Protein AF-A0A226DYY5-F1 (afdb_monomer)

Radius of gyration: 19.02 Å; Cα contacts (8 Å, |Δi|>4): 367; chains: 1; bounding box: 56×31×70 Å

InterPro domains:
  IPR035992 Ricin B-like lectins [SSF50370] (20-157)

Sequence (157 aa):
MLRNLVLVCVLVGVVVAKNHIQDQTIYKILNKSDNGALTITSDNSGTDDMKVRVQSWSDAAGQKWKSKQPLLAKSFEFKPTSNDQIRLDADSLSNVYARMVSGQDTKSWYVKDMGEGVFQIKNYVSGTCIASQGLTKPVKLMSCDNSPPQQWTFTPL

Nearest PDB structures (foldseek):
  3q7w-assembly1_A  TM=8.990E-01  e=6.725E-06  unclassified
  4qks-assembly1_A  TM=8.953E-01  e=8.776E-06  synthetic construct
  4d8h-assembly1_A  TM=8.972E-01  e=1.344E-05  synthetic construct
  5bp5-assembly1_C  TM=7.786E-01  e=3.026E-06  Clostridium botulinum
  4gp0-assembly2_B  TM=8.378E-01  e=2.986E-05  Homo sapiens

Structure (mmCIF, N/CA/C/O backbone):
data_AF-A0A226DYY5-F1
#
_entry.id   AF-A0A226DYY5-F1
#
loop_
_atom_site.group_PDB
_atom_site.id
_atom_site.type_symbol
_atom_site.label_atom_id
_atom_site.label_alt_id
_atom_site.label_comp_id
_atom_site.label_asym_id
_atom_site.label_entity_id
_atom_site.label_seq_id
_atom_site.pdbx_PDB_ins_code
_atom_site.Cartn_x
_atom_site.Cartn_y
_atom_site.Cartn_z
_atom_site.occupancy
_atom_site.B_iso_or_equiv
_atom_site.auth_seq_id
_atom_site.auth_comp_id
_atom_site.auth_asym_id
_atom_site.auth_atom_id
_atom_site.pdbx_PDB_model_num
ATOM 1 N N . MET A 1 1 ? -35.884 1.311 57.109 1.00 39.91 1 MET A N 1
ATOM 2 C CA . MET A 1 1 ? -34.805 0.703 56.300 1.00 39.91 1 MET A CA 1
ATOM 3 C C . MET A 1 1 ? -35.218 0.763 54.834 1.00 39.91 1 MET A C 1
ATOM 5 O O . MET A 1 1 ? -36.045 -0.039 54.422 1.00 39.91 1 MET A O 1
ATOM 9 N N . LEU A 1 2 ? -34.738 1.755 54.076 1.00 33.84 2 LEU A N 1
ATOM 10 C CA . LEU A 1 2 ? -34.979 1.845 52.631 1.00 33.84 2 LEU A CA 1
ATOM 11 C C . LEU A 1 2 ? -34.003 0.911 51.901 1.00 33.84 2 LEU A C 1
ATOM 13 O O . LEU A 1 2 ? -32.795 1.003 52.106 1.00 33.84 2 LEU A O 1
ATOM 17 N N . ARG A 1 3 ? -34.525 0.011 51.062 1.00 38.62 3 ARG A N 1
ATOM 18 C CA . ARG A 1 3 ? -33.724 -0.799 50.135 1.00 38.62 3 ARG A CA 1
ATOM 19 C C . ARG A 1 3 ? -33.502 0.002 48.851 1.00 38.62 3 ARG A C 1
ATOM 21 O O . ARG A 1 3 ? -34.456 0.276 48.131 1.00 38.62 3 ARG A O 1
ATOM 28 N N . ASN A 1 4 ? -32.248 0.354 48.581 1.00 33.81 4 ASN A N 1
ATOM 29 C CA . ASN A 1 4 ? -31.814 0.906 47.301 1.00 33.81 4 ASN A CA 1
ATOM 30 C C . ASN A 1 4 ? -31.910 -0.177 46.219 1.00 33.81 4 ASN A C 1
ATOM 32 O O . ASN A 1 4 ? -31.203 -1.182 46.280 1.00 33.81 4 ASN A O 1
ATOM 36 N N . LEU A 1 5 ? -32.781 0.038 45.235 1.00 36.03 5 LEU A N 1
ATOM 37 C CA . LEU A 1 5 ? -32.835 -0.736 44.001 1.00 36.03 5 LEU A CA 1
ATOM 38 C C . LEU A 1 5 ? -31.897 -0.052 42.996 1.00 36.03 5 LEU A C 1
ATOM 40 O O . LEU A 1 5 ? -32.208 1.020 42.481 1.00 36.03 5 LEU A O 1
ATOM 44 N N . VAL A 1 6 ? -30.718 -0.627 42.761 1.00 40.75 6 VAL A N 1
ATOM 45 C CA . VAL A 1 6 ? -29.806 -0.146 41.715 1.00 40.75 6 VAL A CA 1
ATOM 46 C C . VAL A 1 6 ? -30.320 -0.663 40.374 1.00 40.75 6 VAL A C 1
ATOM 48 O O . VAL A 1 6 ? -30.250 -1.855 40.085 1.00 40.75 6 VAL A O 1
ATOM 51 N N . LEU A 1 7 ? -30.865 0.247 39.570 1.00 34.12 7 LEU A N 1
ATOM 52 C CA . LEU A 1 7 ? -31.267 -0.002 38.191 1.00 34.12 7 LEU A CA 1
ATOM 53 C C . LEU A 1 7 ? -30.001 -0.038 37.318 1.00 34.12 7 LEU A C 1
ATOM 55 O O . LEU A 1 7 ? -29.459 1.003 36.952 1.00 34.12 7 LEU A O 1
ATOM 59 N N . VAL A 1 8 ? -29.493 -1.234 37.015 1.00 40.31 8 VAL A N 1
ATOM 60 C CA . VAL A 1 8 ? -28.388 -1.402 36.060 1.00 40.31 8 VAL A CA 1
ATOM 61 C C . VAL A 1 8 ? -28.966 -1.319 34.650 1.00 40.31 8 VAL A C 1
ATOM 63 O O . VAL A 1 8 ? -29.551 -2.269 34.137 1.00 40.31 8 VAL A O 1
ATOM 66 N N . CYS A 1 9 ? -28.825 -0.150 34.034 1.00 35.66 9 CYS A N 1
ATOM 67 C CA . CYS A 1 9 ? -29.187 0.078 32.644 1.00 35.66 9 CYS A CA 1
ATOM 68 C C . CYS A 1 9 ? -28.056 -0.462 31.753 1.00 35.66 9 CYS A C 1
ATOM 70 O O . CYS A 1 9 ? -27.036 0.201 31.563 1.00 35.66 9 CYS A O 1
ATOM 72 N N . VAL A 1 10 ? -28.193 -1.689 31.242 1.00 41.41 10 VAL A N 1
ATOM 73 C CA . VAL A 1 10 ? -27.272 -2.230 30.230 1.00 41.41 10 VAL A CA 1
ATOM 74 C C . VAL A 1 10 ? -27.692 -1.672 28.873 1.00 41.41 10 VAL A C 1
ATOM 76 O O . VAL A 1 10 ? -28.565 -2.211 28.198 1.00 41.41 10 VAL A O 1
ATOM 79 N N . LEU A 1 11 ? -27.080 -0.557 28.478 1.00 39.50 11 LEU A N 1
ATOM 80 C CA . LEU A 1 11 ? -27.143 -0.055 27.109 1.00 39.50 11 LEU A CA 1
ATOM 81 C C . LEU A 1 11 ? -26.352 -1.009 26.207 1.00 39.50 11 LEU A C 1
ATOM 83 O O . LEU A 1 11 ? -25.139 -0.878 26.054 1.00 39.50 11 LEU A O 1
ATOM 87 N N . VAL A 1 12 ? -27.042 -1.970 25.591 1.00 42.81 12 VAL A N 1
ATOM 88 C CA . VAL A 1 12 ? -26.516 -2.697 24.429 1.00 42.81 12 VAL A CA 1
ATOM 89 C C . VAL A 1 12 ? -26.595 -1.748 23.236 1.00 42.81 12 VAL A C 1
ATOM 91 O O . VAL A 1 12 ? -27.522 -1.782 22.430 1.00 42.81 12 VAL A O 1
ATOM 94 N N . GLY A 1 13 ? -25.633 -0.833 23.159 1.00 37.94 13 GLY A N 1
ATOM 95 C CA . GLY A 1 13 ? -25.378 -0.087 21.940 1.00 37.94 13 GLY A CA 1
ATOM 96 C C . GLY A 1 13 ? -24.798 -1.052 20.917 1.00 37.94 13 GLY A C 1
ATOM 97 O O . GLY A 1 13 ? -23.613 -1.369 20.975 1.00 37.94 13 GLY A O 1
ATOM 98 N N . VAL A 1 14 ? -25.621 -1.523 19.980 1.00 39.19 14 VAL A N 1
ATOM 99 C CA . VAL A 1 14 ? -25.118 -2.076 18.721 1.00 39.19 14 VAL A CA 1
ATOM 100 C C . VAL A 1 14 ? -24.448 -0.914 17.998 1.00 39.19 14 VAL A C 1
ATOM 102 O O . VAL A 1 14 ? -25.081 -0.145 17.277 1.00 39.19 14 VAL A O 1
ATOM 105 N N . VAL A 1 15 ? -23.154 -0.735 18.253 1.00 41.09 15 VAL A N 1
ATOM 106 C CA . VAL A 1 15 ? -22.314 0.107 17.417 1.00 41.09 15 VAL A CA 1
ATOM 107 C C . VAL A 1 15 ? -22.255 -0.617 16.083 1.00 41.09 15 VAL A C 1
ATOM 109 O O . VAL A 1 15 ? -21.567 -1.625 15.943 1.00 41.09 15 VAL A O 1
ATOM 112 N N . VAL A 1 16 ? -23.014 -0.128 15.105 1.00 42.50 16 VAL A N 1
ATOM 113 C CA . VAL A 1 16 ? -22.735 -0.423 13.702 1.00 42.50 16 VAL A CA 1
ATOM 114 C C . VAL A 1 16 ? -21.335 0.126 13.475 1.00 42.50 16 VAL A C 1
ATOM 116 O O . VAL A 1 16 ? -21.152 1.337 13.343 1.00 42.50 16 VAL A O 1
ATOM 119 N N . ALA A 1 17 ? -20.330 -0.743 13.569 1.00 41.59 17 ALA A N 1
ATOM 120 C CA . ALA A 1 17 ? -18.957 -0.375 13.307 1.00 41.59 17 ALA A CA 1
ATOM 121 C C . ALA A 1 17 ? -18.923 0.111 11.860 1.00 41.59 17 ALA A C 1
ATOM 123 O O . ALA A 1 17 ? -18.979 -0.682 10.923 1.00 41.59 17 ALA A O 1
ATOM 124 N N . LYS A 1 18 ? -18.889 1.434 11.669 1.00 49.66 18 LYS A N 1
ATOM 125 C CA . LYS A 1 18 ? -18.423 2.000 10.409 1.00 49.66 18 LYS A CA 1
ATOM 126 C C . LYS A 1 18 ? -17.104 1.300 10.111 1.00 49.66 18 LYS A C 1
ATOM 128 O O . LYS A 1 18 ? -16.268 1.209 11.012 1.00 49.66 18 LYS A O 1
ATOM 133 N N . ASN A 1 19 ? -16.965 0.783 8.892 1.00 56.12 19 ASN A N 1
ATOM 134 C CA . ASN A 1 19 ? -15.761 0.135 8.383 1.00 56.12 19 ASN A CA 1
ATOM 135 C C . ASN A 1 19 ? -14.610 1.152 8.394 1.00 56.12 19 ASN A C 1
ATOM 137 O O . ASN A 1 19 ? -14.249 1.727 7.378 1.00 56.12 19 ASN A O 1
ATOM 141 N N . HIS A 1 20 ? -14.075 1.447 9.569 1.00 78.06 20 HIS A N 1
ATOM 142 C CA . HIS A 1 20 ? -12.934 2.313 9.759 1.00 78.06 20 HIS A CA 1
ATOM 143 C C . HIS A 1 20 ? -11.708 1.429 9.918 1.00 78.06 20 HIS A C 1
ATOM 145 O O . HIS A 1 20 ? -11.741 0.411 10.613 1.00 78.06 20 HIS A O 1
ATOM 151 N N . ILE A 1 21 ? -10.616 1.833 9.275 1.00 89.12 21 ILE A N 1
ATOM 152 C CA . ILE A 1 21 ? -9.313 1.242 9.552 1.00 89.12 21 ILE A CA 1
ATOM 153 C C . ILE A 1 21 ? -8.974 1.516 11.015 1.00 89.12 21 ILE A C 1
ATOM 155 O O . ILE A 1 21 ? -9.038 2.653 11.479 1.00 89.12 21 ILE A O 1
ATOM 159 N N . GLN A 1 22 ? -8.636 0.452 11.728 1.00 91.44 22 GLN A N 1
ATOM 160 C CA . GLN A 1 22 ? -8.254 0.463 13.129 1.00 91.44 22 GLN A CA 1
ATOM 161 C C . GLN A 1 22 ? -6.740 0.629 13.231 1.00 91.44 22 GLN A C 1
ATOM 163 O O . GLN A 1 22 ? -5.999 0.145 12.374 1.00 91.44 22 GLN A O 1
ATOM 168 N N . ASP A 1 23 ? -6.267 1.307 14.274 1.00 92.31 23 ASP A N 1
ATOM 169 C CA . ASP A 1 23 ? -4.837 1.383 14.569 1.00 92.31 23 ASP A CA 1
ATOM 170 C C . ASP A 1 23 ? -4.283 -0.002 14.958 1.00 92.31 23 ASP A C 1
ATOM 172 O O . ASP A 1 23 ? -4.999 -0.861 15.472 1.00 92.31 23 ASP A O 1
ATOM 176 N N . GLN A 1 24 ? -2.999 -0.227 14.684 1.00 93.75 24 GLN A N 1
ATOM 177 C CA . GLN A 1 24 ? -2.254 -1.455 14.985 1.00 93.75 24 GLN A CA 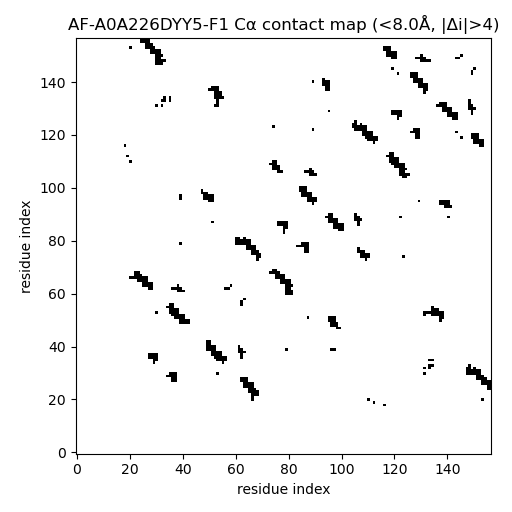1
ATOM 178 C C . GLN A 1 24 ? -2.807 -2.760 14.387 1.00 93.75 24 GLN A C 1
ATOM 180 O O . GLN A 1 24 ? -2.323 -3.834 14.750 1.00 93.75 24 GLN A O 1
ATOM 185 N N . THR A 1 25 ? -3.746 -2.697 13.445 1.00 96.12 25 THR A N 1
ATOM 186 C CA . THR A 1 25 ? -4.383 -3.878 12.845 1.00 96.12 25 THR A CA 1
ATOM 187 C C . THR A 1 25 ? -3.655 -4.307 11.574 1.00 96.12 25 THR A C 1
ATOM 189 O O . THR A 1 25 ? -3.162 -3.472 10.815 1.00 96.12 25 THR A O 1
ATOM 192 N N . ILE A 1 26 ? -3.551 -5.618 11.349 1.00 98.00 26 ILE A N 1
ATOM 193 C CA . ILE A 1 26 ? -2.947 -6.187 10.141 1.00 98.00 26 ILE A CA 1
ATOM 194 C C . ILE A 1 26 ? -4.046 -6.406 9.105 1.00 98.00 26 ILE A C 1
ATOM 196 O O . ILE A 1 26 ? -5.082 -6.993 9.400 1.00 98.00 26 ILE A O 1
ATOM 200 N N . TYR A 1 27 ? -3.800 -5.943 7.884 1.00 98.50 27 TYR A N 1
ATOM 201 C CA . TYR A 1 27 ? -4.740 -6.033 6.778 1.00 98.50 27 TYR A CA 1
ATOM 202 C C . TYR A 1 27 ? -4.148 -6.766 5.583 1.00 98.50 27 TYR A C 1
ATOM 204 O O . TYR A 1 27 ? -2.979 -6.588 5.226 1.00 98.50 27 TYR A O 1
ATOM 212 N N . LYS A 1 28 ? -5.019 -7.497 4.893 1.00 97.94 28 LYS A N 1
ATOM 213 C CA . LYS A 1 28 ? -4.920 -7.737 3.456 1.00 97.94 28 LYS A CA 1
ATOM 214 C C . LYS A 1 28 ? -5.589 -6.567 2.733 1.00 97.94 28 LYS A C 1
ATOM 216 O O . LYS A 1 28 ? -6.755 -6.272 2.997 1.00 97.94 28 LYS A O 1
ATOM 221 N N . ILE A 1 29 ? -4.859 -5.925 1.822 1.00 98.56 29 ILE A N 1
ATOM 222 C CA . ILE A 1 29 ? -5.335 -4.765 1.056 1.00 98.56 29 ILE A CA 1
ATOM 223 C C . ILE A 1 29 ? -5.479 -5.176 -0.408 1.00 98.56 29 ILE A C 1
ATOM 225 O O . ILE A 1 29 ? -4.462 -5.415 -1.060 1.00 98.56 29 ILE A O 1
ATOM 229 N N . LEU A 1 30 ? -6.709 -5.285 -0.919 1.00 98.62 30 LEU A N 1
ATOM 230 C CA . LEU A 1 30 ? -6.976 -5.748 -2.289 1.00 98.62 30 LEU A CA 1
ATOM 231 C C . LEU A 1 30 ? -7.505 -4.624 -3.167 1.00 98.62 30 LEU A C 1
ATOM 233 O O . LEU A 1 30 ? -8.336 -3.832 -2.732 1.00 98.62 30 LEU A O 1
ATOM 237 N N . ASN A 1 31 ? -7.055 -4.569 -4.414 1.00 98.69 31 ASN A N 1
ATOM 238 C CA . ASN A 1 31 ? -7.601 -3.649 -5.395 1.00 98.69 31 ASN A CA 1
ATOM 239 C C . ASN A 1 31 ? -8.939 -4.157 -5.938 1.00 98.69 31 ASN A C 1
ATOM 241 O O . ASN A 1 31 ? -9.096 -5.344 -6.217 1.00 98.69 31 ASN A O 1
ATOM 245 N N . LYS A 1 32 ? -9.898 -3.259 -6.159 1.00 97.75 32 LYS A N 1
ATOM 246 C CA . LYS A 1 32 ? -11.221 -3.626 -6.674 1.00 97.75 32 LYS A CA 1
ATOM 247 C C . LYS A 1 32 ? -11.214 -4.008 -8.155 1.00 97.75 32 LYS A C 1
ATOM 249 O O . LYS A 1 32 ? -12.050 -4.804 -8.565 1.00 97.75 32 LYS A O 1
ATOM 254 N N . SER A 1 33 ? -10.321 -3.435 -8.965 1.00 97.56 33 SER A N 1
ATOM 255 C CA . SER A 1 33 ? -10.323 -3.670 -10.416 1.00 97.56 33 SER A CA 1
ATOM 256 C C . SER A 1 33 ? -9.785 -5.041 -10.823 1.00 97.56 33 SER A C 1
ATOM 258 O O . SER A 1 33 ? -10.252 -5.605 -11.808 1.00 97.56 33 SER A O 1
ATOM 260 N N . ASP A 1 34 ? -8.826 -5.580 -10.070 1.00 97.75 34 ASP A N 1
ATOM 261 C CA . ASP A 1 34 ? -8.097 -6.797 -10.441 1.00 97.75 34 ASP A CA 1
ATOM 262 C C . ASP A 1 34 ? -7.994 -7.838 -9.312 1.00 97.75 34 ASP A C 1
ATOM 264 O O . ASP A 1 34 ? -7.409 -8.905 -9.505 1.00 97.75 34 ASP A O 1
ATOM 268 N N . ASN A 1 35 ? -8.579 -7.549 -8.143 1.00 98.06 35 ASN A N 1
ATOM 269 C CA . ASN A 1 35 ? -8.542 -8.378 -6.934 1.00 98.06 35 ASN A CA 1
ATOM 270 C C . ASN A 1 35 ? -7.121 -8.713 -6.437 1.00 98.06 35 ASN A C 1
ATOM 272 O O . ASN A 1 35 ? -6.923 -9.639 -5.645 1.00 98.06 35 ASN A O 1
ATOM 276 N N . GLY A 1 36 ? -6.111 -7.979 -6.900 1.00 98.38 36 GLY A N 1
ATOM 277 C CA . GLY A 1 36 ? -4.733 -8.178 -6.503 1.00 98.38 36 GLY A CA 1
ATOM 278 C C . GLY A 1 36 ? -4.396 -7.457 -5.201 1.00 98.38 36 GLY A C 1
ATOM 279 O O . GLY A 1 36 ? -4.899 -6.377 -4.896 1.00 98.38 36 GLY A O 1
ATOM 280 N N . ALA A 1 37 ? -3.514 -8.070 -4.422 1.00 98.62 37 ALA A N 1
ATOM 281 C CA . ALA A 1 37 ? -3.017 -7.569 -3.158 1.00 98.62 37 ALA A CA 1
ATOM 282 C C . ALA A 1 37 ? -1.903 -6.540 -3.347 1.00 98.62 37 ALA A C 1
ATOM 284 O O . ALA A 1 37 ? -0.968 -6.749 -4.131 1.00 98.62 37 ALA A O 1
ATOM 285 N N . LEU A 1 38 ? -1.958 -5.466 -2.559 1.00 98.50 38 LEU A N 1
ATOM 286 C CA . LEU A 1 38 ? -0.834 -4.553 -2.390 1.00 98.50 38 LEU A CA 1
ATOM 287 C C . LEU A 1 38 ? 0.341 -5.335 -1.795 1.00 98.50 38 LEU A C 1
ATOM 289 O O . LEU A 1 38 ? 0.239 -5.893 -0.705 1.00 98.50 38 LEU A O 1
ATOM 293 N N . THR A 1 39 ? 1.447 -5.408 -2.522 1.00 97.81 39 THR A N 1
ATOM 294 C CA . THR A 1 39 ? 2.542 -6.332 -2.226 1.00 97.81 39 THR A CA 1
ATOM 295 C C . THR A 1 39 ? 3.875 -5.617 -2.329 1.00 97.81 39 THR A C 1
ATOM 297 O O . THR A 1 39 ? 4.141 -4.968 -3.341 1.00 97.81 39 THR A O 1
ATOM 300 N N . ILE A 1 40 ? 4.740 -5.765 -1.327 1.00 94.56 40 ILE A N 1
ATOM 301 C CA . ILE A 1 40 ? 6.152 -5.425 -1.503 1.00 94.56 40 ILE A CA 1
ATOM 302 C C . ILE A 1 40 ? 6.868 -6.560 -2.231 1.00 94.56 40 ILE A C 1
ATOM 304 O O . ILE A 1 40 ? 6.682 -7.737 -1.927 1.00 94.56 40 ILE A O 1
ATOM 308 N N . THR A 1 41 ? 7.721 -6.199 -3.177 1.00 88.00 41 THR A N 1
ATOM 309 C CA . THR A 1 41 ? 8.612 -7.131 -3.868 1.00 88.00 41 THR A CA 1
ATOM 310 C C . THR A 1 41 ? 10.037 -6.623 -3.738 1.00 88.00 41 THR A C 1
ATOM 312 O O . THR A 1 41 ? 10.275 -5.439 -3.989 1.00 88.00 41 THR A O 1
ATOM 315 N N . SER A 1 42 ? 10.981 -7.498 -3.381 1.00 73.31 42 SER A N 1
ATOM 316 C CA . SER A 1 42 ? 12.394 -7.201 -3.606 1.00 73.31 42 SER A CA 1
ATOM 317 C C . SER A 1 42 ? 12.605 -7.037 -5.109 1.00 73.31 42 SER A C 1
ATOM 319 O O . SER A 1 42 ? 12.048 -7.791 -5.909 1.00 73.31 42 SER A O 1
ATOM 321 N N . ASP A 1 43 ? 13.363 -6.028 -5.519 1.00 60.16 43 ASP A N 1
ATOM 322 C CA . ASP A 1 43 ? 13.655 -5.815 -6.935 1.00 60.16 43 ASP A CA 1
ATOM 323 C C . ASP A 1 43 ? 15.115 -6.103 -7.297 1.00 60.16 43 ASP A C 1
ATOM 325 O O . ASP A 1 43 ? 15.538 -5.775 -8.402 1.00 60.16 43 ASP A O 1
ATOM 329 N N . ASN A 1 44 ? 15.857 -6.772 -6.398 1.00 53.09 44 ASN A N 1
ATOM 330 C CA . ASN A 1 44 ? 17.278 -7.126 -6.533 1.00 53.09 44 ASN A CA 1
ATOM 331 C C . ASN A 1 44 ? 18.163 -5.946 -6.989 1.00 53.09 44 ASN A C 1
ATOM 333 O O . ASN A 1 44 ? 19.262 -6.161 -7.492 1.00 53.09 44 ASN A O 1
ATOM 337 N N . SER A 1 45 ? 17.692 -4.703 -6.832 1.00 56.22 45 SER A N 1
ATOM 338 C CA . SER A 1 45 ? 18.322 -3.512 -7.410 1.00 56.22 45 SER A CA 1
ATOM 339 C C . SER A 1 45 ? 19.499 -2.985 -6.588 1.00 56.22 45 SER A C 1
ATOM 341 O O . SER A 1 45 ? 20.149 -2.030 -6.999 1.00 56.22 45 SER A O 1
ATOM 343 N N . GLY A 1 46 ? 19.770 -3.588 -5.424 1.00 53.84 46 GLY A N 1
ATOM 344 C CA . GLY A 1 46 ? 20.788 -3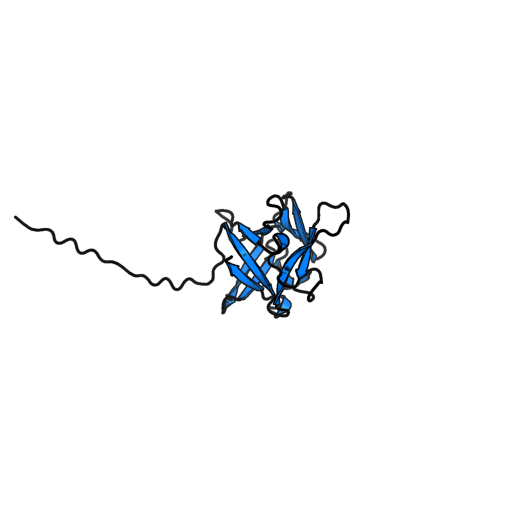.118 -4.484 1.00 53.84 46 GLY A CA 1
ATOM 345 C C . GLY A 1 46 ? 20.437 -1.786 -3.809 1.00 53.84 46 GLY A C 1
ATOM 346 O O . GLY A 1 46 ? 21.291 -1.217 -3.139 1.00 53.84 46 GLY A O 1
ATOM 347 N N . THR A 1 47 ? 19.209 -1.287 -3.986 1.00 60.59 47 THR A N 1
ATOM 348 C CA . THR A 1 47 ? 18.691 -0.105 -3.285 1.00 60.59 47 THR A CA 1
ATOM 349 C C . THR A 1 47 ? 17.828 -0.527 -2.095 1.00 60.59 47 THR A C 1
ATOM 351 O O . THR A 1 47 ? 17.229 -1.603 -2.111 1.00 60.59 47 THR A O 1
ATOM 354 N N . ASP A 1 48 ? 17.726 0.329 -1.074 1.00 67.12 48 ASP A N 1
ATOM 355 C CA . ASP A 1 48 ? 16.829 0.126 0.078 1.00 67.12 48 ASP A CA 1
ATOM 356 C C . ASP A 1 48 ? 15.333 0.309 -0.281 1.00 67.12 48 ASP A C 1
ATOM 358 O O . ASP A 1 48 ? 14.457 0.267 0.590 1.00 67.12 48 ASP A O 1
ATOM 362 N N . ASP A 1 49 ? 15.026 0.508 -1.569 1.00 79.69 49 ASP A N 1
ATOM 363 C CA . ASP A 1 49 ? 13.698 0.815 -2.083 1.00 79.69 49 ASP A CA 1
ATOM 364 C C . ASP A 1 49 ? 13.002 -0.460 -2.570 1.00 79.69 49 ASP A C 1
ATOM 366 O O . ASP A 1 49 ? 13.216 -0.950 -3.678 1.00 79.69 49 ASP A O 1
ATOM 370 N N . MET A 1 50 ? 12.089 -0.998 -1.760 1.00 88.06 50 MET A N 1
ATOM 371 C CA . MET A 1 50 ? 11.278 -2.136 -2.189 1.00 88.06 50 MET A CA 1
ATOM 372 C C . MET A 1 50 ? 10.122 -1.656 -3.067 1.00 88.06 50 MET A C 1
ATOM 374 O O . MET A 1 50 ? 9.324 -0.810 -2.661 1.00 88.06 50 MET A O 1
ATOM 378 N N . LYS A 1 51 ? 9.976 -2.218 -4.270 1.00 90.31 51 LYS A N 1
ATOM 379 C CA . LYS A 1 51 ? 8.851 -1.879 -5.155 1.00 90.31 51 LYS A CA 1
ATOM 380 C C . LYS A 1 51 ? 7.535 -2.363 -4.571 1.00 90.31 51 LYS A C 1
ATOM 382 O O . LYS A 1 51 ? 7.431 -3.513 -4.145 1.00 90.31 51 LYS A O 1
ATOM 387 N N . VAL A 1 52 ? 6.514 -1.513 -4.649 1.00 96.00 52 VAL A N 1
ATOM 388 C CA . VAL A 1 52 ? 5.142 -1.876 -4.291 1.00 96.00 52 VAL A CA 1
ATOM 389 C C . VAL A 1 52 ? 4.355 -2.163 -5.560 1.00 96.00 52 VAL A C 1
ATOM 391 O O . VAL A 1 52 ? 4.282 -1.347 -6.481 1.00 96.00 52 VAL A O 1
ATOM 394 N N . ARG A 1 53 ? 3.785 -3.360 -5.626 1.00 96.75 53 ARG A N 1
ATOM 395 C CA . ARG A 1 53 ? 3.074 -3.895 -6.784 1.00 96.75 53 ARG A CA 1
ATOM 396 C C . ARG A 1 53 ? 1.710 -4.422 -6.387 1.00 96.75 53 ARG A C 1
ATOM 398 O O . ARG A 1 53 ? 1.412 -4.592 -5.209 1.00 96.75 53 ARG A O 1
ATOM 405 N N . VAL A 1 54 ? 0.920 -4.745 -7.397 1.00 98.06 54 VAL A N 1
ATOM 406 C CA . VAL A 1 54 ? -0.270 -5.576 -7.248 1.00 98.06 54 VAL A CA 1
ATOM 407 C C . VAL A 1 54 ? 0.091 -7.017 -7.606 1.00 98.06 54 VAL A C 1
ATOM 409 O O . VAL A 1 54 ? 0.657 -7.257 -8.668 1.00 98.06 54 VAL A O 1
ATOM 412 N N . GLN A 1 55 ? -0.192 -7.989 -6.742 1.00 97.88 55 GLN A N 1
ATOM 413 C CA . GLN A 1 55 ? 0.029 -9.419 -7.016 1.00 97.88 55 GLN A CA 1
ATOM 414 C C . 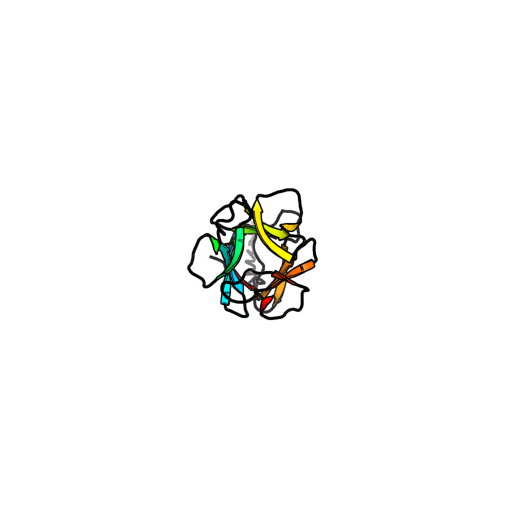GLN A 1 55 ? -1.155 -10.258 -6.546 1.00 97.88 55 GLN A C 1
ATOM 416 O O . GLN A 1 55 ? -1.900 -9.835 -5.673 1.00 97.88 55 GLN A O 1
ATOM 421 N N . SER A 1 56 ? -1.323 -11.468 -7.080 1.00 98.12 56 SER A N 1
ATOM 422 C CA . SER A 1 56 ? -2.305 -12.408 -6.534 1.00 98.12 56 SER A CA 1
ATOM 423 C C . SER A 1 56 ? -2.027 -12.672 -5.054 1.00 98.12 56 SER A C 1
ATOM 425 O O . SER A 1 56 ? -0.872 -12.824 -4.650 1.00 98.12 56 SER A O 1
ATOM 427 N N . TRP A 1 57 ? -3.082 -12.725 -4.246 1.00 97.81 57 TRP A N 1
ATOM 428 C CA . TRP A 1 57 ? -2.959 -13.053 -2.830 1.00 97.81 57 TRP A CA 1
ATOM 429 C C . TRP A 1 57 ? -2.403 -14.470 -2.643 1.00 97.81 57 TRP A C 1
ATOM 431 O O . TRP A 1 57 ? -2.939 -15.428 -3.197 1.00 97.81 57 TRP A O 1
ATOM 441 N N . SER A 1 58 ? -1.349 -14.593 -1.843 1.00 97.19 58 SER A N 1
ATOM 442 C CA . SER A 1 58 ? -0.676 -15.848 -1.494 1.00 97.19 58 SER A CA 1
ATOM 443 C C . SER A 1 58 ? -0.409 -15.981 0.008 1.00 97.19 58 SER A C 1
ATOM 445 O O . SER A 1 58 ? 0.303 -16.888 0.424 1.00 97.19 58 SER A O 1
ATOM 447 N N . ASP A 1 59 ? -0.961 -15.072 0.819 1.00 96.31 59 ASP A N 1
ATOM 448 C CA . ASP A 1 59 ? -0.729 -14.985 2.267 1.00 96.31 59 ASP A CA 1
ATOM 449 C C . ASP A 1 59 ? 0.741 -14.725 2.667 1.00 96.31 59 ASP A C 1
ATOM 451 O O . ASP A 1 59 ? 1.141 -14.890 3.822 1.00 96.31 59 ASP A O 1
ATOM 455 N N . ALA A 1 60 ? 1.563 -14.250 1.726 1.00 95.44 60 ALA A N 1
ATOM 456 C CA . ALA A 1 60 ? 2.954 -13.908 1.994 1.00 95.44 60 ALA A CA 1
ATOM 457 C C . ALA A 1 60 ? 3.072 -12.689 2.929 1.00 95.44 60 ALA A C 1
ATOM 459 O O . ALA A 1 60 ? 2.293 -11.739 2.850 1.00 95.44 60 ALA A O 1
ATOM 460 N N . ALA A 1 61 ? 4.107 -12.663 3.777 1.00 93.81 61 ALA A N 1
ATOM 461 C CA . ALA A 1 61 ? 4.340 -11.571 4.732 1.00 93.81 61 ALA A CA 1
ATOM 462 C C . ALA A 1 61 ? 4.444 -10.179 4.066 1.00 93.81 61 ALA A C 1
ATOM 464 O O . ALA A 1 61 ? 4.030 -9.176 4.650 1.00 93.81 61 ALA A O 1
ATOM 465 N N . GLY A 1 62 ? 4.930 -10.123 2.819 1.00 94.56 62 GLY A N 1
ATOM 466 C CA . GLY A 1 62 ? 4.999 -8.895 2.019 1.00 94.56 62 GLY A CA 1
ATOM 467 C C . GLY A 1 62 ? 3.650 -8.370 1.503 1.00 94.56 62 GLY A C 1
ATOM 468 O O . GLY A 1 62 ? 3.611 -7.297 0.905 1.00 94.56 62 GLY A O 1
ATOM 469 N N . GLN A 1 63 ? 2.555 -9.104 1.722 1.00 97.62 63 GLN A N 1
ATOM 470 C CA . GLN A 1 63 ? 1.182 -8.727 1.349 1.00 97.62 63 GLN A CA 1
ATOM 471 C C . GLN A 1 63 ? 0.325 -8.324 2.556 1.00 97.62 63 GLN A C 1
ATOM 473 O O . GLN A 1 63 ? -0.825 -7.911 2.400 1.00 97.62 63 GLN A O 1
ATOM 478 N N . LYS A 1 64 ? 0.871 -8.462 3.767 1.00 98.12 64 LYS A N 1
ATOM 479 C CA . LYS A 1 64 ? 0.200 -8.147 5.028 1.00 98.12 64 LYS A CA 1
ATOM 480 C C . LYS A 1 64 ? 0.703 -6.799 5.520 1.00 98.12 64 LYS A C 1
ATOM 482 O O . LYS A 1 64 ? 1.909 -6.623 5.701 1.00 98.12 64 LYS A O 1
ATOM 487 N N . TRP A 1 65 ? -0.211 -5.864 5.755 1.00 97.94 65 TRP A N 1
ATOM 488 C CA . TRP A 1 65 ? 0.118 -4.484 6.104 1.00 97.94 65 TRP A CA 1
ATOM 489 C C . TRP A 1 65 ? -0.473 -4.108 7.453 1.00 97.94 65 TRP A C 1
ATOM 491 O O . TRP A 1 65 ? -1.689 -4.066 7.616 1.00 97.94 65 TRP A O 1
ATOM 501 N N . LYS A 1 66 ? 0.390 -3.801 8.419 1.00 97.56 66 LYS A N 1
ATOM 502 C CA . LYS A 1 66 ? 0.000 -3.236 9.705 1.00 97.56 66 LYS A CA 1
ATOM 503 C C . LYS A 1 66 ? -0.267 -1.742 9.549 1.00 97.56 66 LYS A C 1
ATOM 505 O O . LYS A 1 66 ? 0.619 -1.000 9.113 1.00 97.56 66 LYS A O 1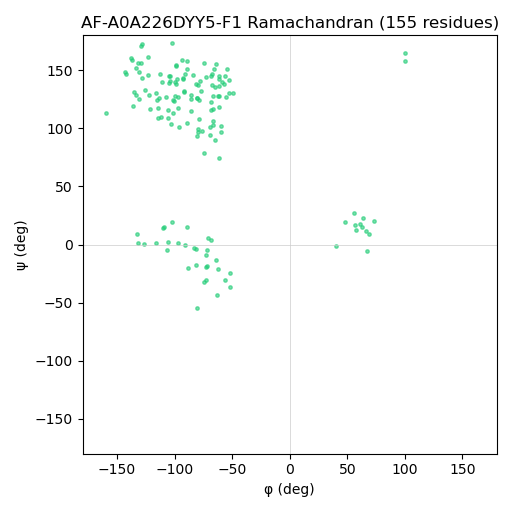
ATOM 510 N N . SER A 1 67 ? -1.458 -1.297 9.927 1.00 96.12 67 SER A N 1
ATOM 511 C CA . SER A 1 67 ? -1.772 0.122 10.072 1.00 96.12 67 SER A CA 1
ATOM 512 C C . SER A 1 67 ? -1.091 0.693 11.319 1.00 96.12 67 SER A C 1
ATOM 514 O O . SER A 1 67 ? -0.963 0.040 12.359 1.00 96.12 67 SER A O 1
ATOM 516 N N . LYS A 1 68 ? -0.641 1.941 11.229 1.00 93.38 68 LYS A N 1
ATOM 517 C CA . LYS A 1 68 ? -0.255 2.743 12.387 1.00 93.38 68 LYS A CA 1
ATOM 518 C C . LYS A 1 68 ? -0.810 4.147 12.223 1.00 93.38 68 LYS A C 1
ATOM 520 O O . LYS A 1 68 ? -0.425 4.840 11.288 1.00 93.38 68 LYS A O 1
ATOM 525 N N . GLN A 1 69 ? -1.665 4.570 13.138 1.00 90.56 69 GLN A N 1
ATOM 526 C CA . GLN A 1 69 ? -2.164 5.935 13.209 1.00 90.56 69 GLN A CA 1
ATOM 527 C C . GLN A 1 69 ? -1.410 6.690 14.313 1.00 90.56 69 GLN A C 1
ATOM 529 O O . GLN A 1 69 ? -1.537 6.346 15.487 1.00 90.56 69 GLN A O 1
ATOM 534 N N . PRO A 1 70 ? -0.591 7.703 13.988 1.00 83.06 70 PRO A N 1
ATOM 535 C CA . PRO A 1 70 ? -0.014 8.569 15.012 1.00 83.06 70 PRO A CA 1
ATOM 536 C C . PRO A 1 70 ? -1.119 9.253 15.837 1.00 83.06 70 PRO A C 1
ATOM 538 O O . PRO A 1 70 ? -2.109 9.706 15.270 1.00 83.06 70 PRO A O 1
ATOM 541 N N . LEU A 1 71 ? -0.932 9.370 17.159 1.00 73.19 71 LEU A N 1
ATOM 542 C CA . LEU A 1 71 ? -1.961 9.793 18.135 1.00 73.19 71 LEU A CA 1
ATOM 543 C C . LEU A 1 71 ? -2.691 11.110 17.807 1.00 73.19 71 LEU A C 1
ATOM 545 O O . LEU A 1 71 ? -3.809 11.318 18.266 1.00 73.19 71 LEU A O 1
ATOM 549 N N . LEU A 1 72 ? -2.071 11.999 17.030 1.00 73.12 72 LEU A N 1
ATOM 550 C CA . LEU A 1 72 ? -2.627 13.304 16.656 1.00 73.12 72 LEU A CA 1
ATOM 551 C C . LEU A 1 72 ? -2.880 13.440 15.145 1.00 73.12 72 LEU A C 1
ATOM 553 O O . LEU A 1 72 ? -3.312 14.495 14.683 1.00 73.12 72 LEU A O 1
ATOM 557 N N . ALA A 1 73 ? -2.612 12.392 14.364 1.00 76.25 73 ALA A N 1
ATOM 558 C CA . ALA A 1 73 ? -2.718 12.421 12.915 1.00 76.25 73 ALA A CA 1
ATOM 559 C C . ALA A 1 73 ? -4.051 11.837 12.430 1.00 76.25 73 ALA A C 1
ATOM 561 O O . ALA A 1 73 ? -4.557 10.828 12.922 1.00 76.25 73 ALA A O 1
ATOM 562 N N . LYS A 1 74 ? -4.600 12.454 11.380 1.00 84.56 74 LYS A N 1
ATOM 563 C CA . LYS A 1 74 ? -5.740 11.919 10.613 1.00 84.56 74 LYS A CA 1
ATOM 564 C C . LYS A 1 74 ? -5.290 11.019 9.453 1.00 84.56 74 LYS A C 1
ATOM 566 O O . LYS A 1 74 ? -6.065 10.762 8.538 1.00 84.56 74 LYS A O 1
ATOM 571 N N . SER A 1 75 ? -4.032 10.591 9.471 1.00 91.81 75 SER A N 1
ATOM 572 C CA . SER A 1 75 ? -3.389 9.761 8.457 1.00 91.81 75 SER A CA 1
ATOM 573 C C . SER A 1 75 ? -2.837 8.482 9.080 1.00 91.81 75 SER A C 1
ATOM 575 O O . SER A 1 75 ? -2.630 8.389 10.290 1.00 91.81 75 SER A O 1
ATOM 577 N N . PHE A 1 76 ? -2.583 7.501 8.225 1.00 94.00 76 PHE A N 1
ATOM 578 C CA . PHE A 1 76 ? -1.977 6.228 8.562 1.00 94.00 76 PHE A CA 1
ATOM 579 C C . PHE A 1 76 ? -0.592 6.114 7.936 1.00 94.00 76 PHE A C 1
ATOM 581 O O . PHE A 1 76 ? -0.350 6.556 6.815 1.00 94.00 76 PHE A O 1
ATOM 588 N N . GLU A 1 77 ? 0.292 5.435 8.646 1.00 94.56 77 GLU A N 1
ATOM 589 C CA . GLU A 1 77 ? 1.424 4.728 8.073 1.00 94.56 77 GLU A CA 1
ATOM 590 C C . GLU A 1 77 ? 1.016 3.271 7.815 1.00 94.56 77 GLU A C 1
ATOM 592 O O . GLU A 1 77 ? 0.330 2.657 8.638 1.00 94.56 77 GLU A O 1
ATOM 597 N N . PHE A 1 78 ? 1.503 2.683 6.721 1.00 96.06 78 PHE A N 1
ATOM 598 C CA . PHE A 1 78 ? 1.358 1.251 6.452 1.00 96.06 78 PHE A CA 1
ATOM 599 C C . PHE A 1 78 ? 2.717 0.567 6.495 1.00 96.06 78 PHE A C 1
ATOM 601 O O . PHE A 1 78 ? 3.655 0.980 5.809 1.00 96.06 78 PHE A O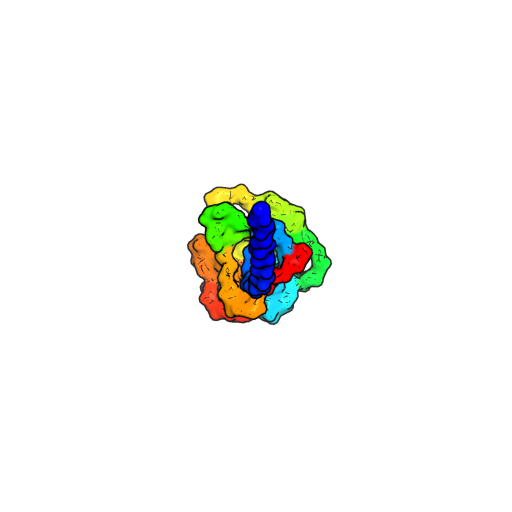 1
ATOM 608 N N . LYS A 1 79 ? 2.821 -0.480 7.314 1.00 94.75 79 LYS A N 1
ATOM 609 C CA . LYS A 1 79 ? 4.051 -1.249 7.527 1.00 94.75 79 LYS A CA 1
A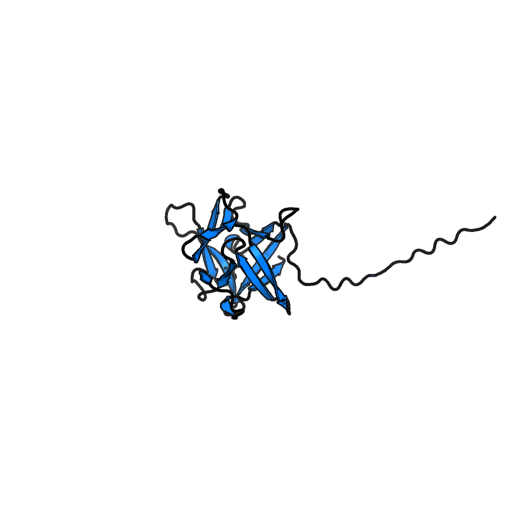TOM 610 C C . LYS A 1 79 ? 3.856 -2.671 7.021 1.00 94.75 79 LYS A C 1
ATOM 612 O O . LYS A 1 79 ? 2.922 -3.322 7.489 1.00 94.75 79 LYS A O 1
ATOM 617 N N . PRO A 1 80 ? 4.693 -3.189 6.121 1.00 94.62 80 PRO A N 1
ATOM 618 C CA . PRO A 1 80 ? 4.600 -4.594 5.768 1.00 94.62 80 PRO A CA 1
ATOM 619 C C . PRO A 1 80 ? 5.034 -5.462 6.958 1.00 94.62 80 PRO A C 1
ATOM 621 O O . PRO A 1 80 ? 5.943 -5.101 7.703 1.00 94.62 80 PRO A O 1
ATOM 624 N N . THR A 1 81 ? 4.410 -6.624 7.147 1.00 94.88 81 THR A N 1
ATOM 625 C CA . THR A 1 81 ? 4.787 -7.530 8.255 1.00 94.88 81 THR A CA 1
ATOM 626 C C . THR A 1 81 ? 6.136 -8.216 8.040 1.00 94.88 81 THR A C 1
ATOM 628 O O . THR A 1 81 ? 6.739 -8.690 8.995 1.00 94.88 81 THR A O 1
ATOM 631 N N . SER A 1 82 ? 6.632 -8.251 6.802 1.00 91.69 82 SER A N 1
ATOM 632 C CA . SER A 1 82 ? 7.942 -8.814 6.463 1.00 91.69 82 SER A CA 1
ATOM 633 C C . SER A 1 82 ? 9.127 -7.955 6.916 1.00 91.69 82 SER A C 1
ATOM 635 O O . SER A 1 82 ? 10.242 -8.463 6.961 1.00 91.69 82 SER A O 1
ATOM 637 N N . ASN A 1 83 ? 8.917 -6.663 7.193 1.00 89.12 83 ASN A N 1
ATOM 638 C CA . ASN A 1 83 ? 9.944 -5.753 7.700 1.00 89.12 83 ASN A CA 1
ATOM 639 C C . ASN A 1 83 ? 9.274 -4.538 8.368 1.00 89.12 83 ASN A C 1
ATOM 641 O O . ASN A 1 83 ? 8.647 -3.711 7.706 1.00 89.12 83 ASN A O 1
ATOM 64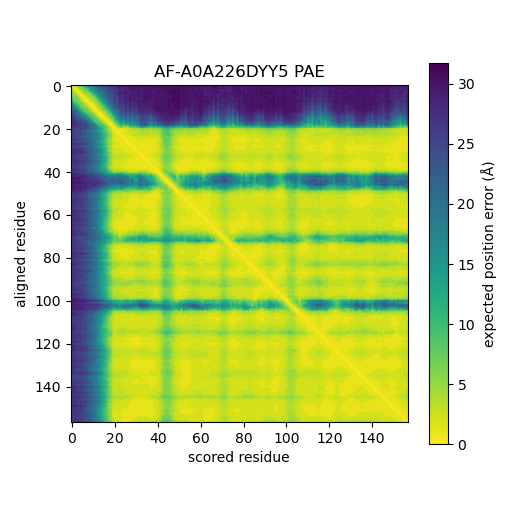5 N N . ASP A 1 84 ? 9.424 -4.407 9.684 1.00 86.69 84 ASP A N 1
ATOM 646 C CA . ASP A 1 84 ? 8.783 -3.363 10.486 1.00 86.69 84 ASP A CA 1
ATOM 647 C C . ASP A 1 84 ? 9.534 -2.018 10.488 1.00 86.69 84 ASP A C 1
ATOM 649 O O . ASP A 1 84 ? 9.034 -1.028 11.044 1.00 86.69 84 ASP A O 1
ATOM 653 N N . GLN A 1 85 ? 10.695 -1.943 9.834 1.00 87.25 85 GLN A N 1
ATOM 654 C CA . GLN A 1 85 ? 11.500 -0.729 9.682 1.00 87.25 85 GLN A CA 1
ATOM 655 C C . GLN A 1 85 ? 11.110 0.083 8.444 1.00 87.25 85 GLN A C 1
ATOM 657 O O . GLN A 1 85 ? 11.352 1.291 8.407 1.00 87.25 85 GLN A O 1
ATOM 662 N N . ILE A 1 86 ? 10.450 -0.538 7.462 1.00 89.69 86 ILE A N 1
ATOM 663 C CA . ILE A 1 86 ? 10.023 0.134 6.230 1.00 89.69 86 ILE A CA 1
ATOM 664 C C . ILE A 1 86 ? 8.549 0.552 6.269 1.00 89.69 86 ILE A C 1
ATOM 666 O O . ILE A 1 86 ? 7.725 -0.004 7.003 1.00 89.69 86 ILE A O 1
ATOM 670 N N . ARG A 1 87 ? 8.203 1.577 5.494 1.00 93.56 87 ARG A N 1
ATOM 671 C CA . ARG A 1 87 ? 6.848 2.126 5.358 1.00 93.56 87 ARG A CA 1
ATOM 672 C C . ARG A 1 87 ? 6.485 2.268 3.899 1.00 93.56 87 ARG A C 1
ATOM 674 O O . ARG A 1 87 ? 7.358 2.589 3.098 1.00 93.56 87 ARG A O 1
ATOM 681 N N . LEU A 1 88 ? 5.200 2.112 3.596 1.00 95.56 88 LEU A N 1
ATOM 682 C CA . LEU A 1 88 ? 4.635 2.540 2.323 1.00 95.56 88 LEU A CA 1
ATOM 683 C C . LEU A 1 88 ? 4.931 4.026 2.108 1.00 95.56 88 LEU A C 1
ATOM 685 O O . LEU A 1 88 ? 4.630 4.851 2.972 1.00 95.56 88 LEU A O 1
ATOM 689 N N . ASP A 1 89 ? 5.516 4.354 0.968 1.00 94.25 89 ASP A N 1
ATOM 690 C CA . ASP A 1 89 ? 6.097 5.658 0.702 1.00 94.25 89 ASP A CA 1
ATOM 691 C C . ASP A 1 89 ? 5.858 6.097 -0.743 1.00 94.25 89 ASP A C 1
ATOM 693 O O . ASP A 1 89 ? 5.822 5.278 -1.660 1.00 94.25 89 ASP A O 1
ATOM 697 N N . ALA A 1 90 ? 5.708 7.401 -0.925 1.00 92.44 90 ALA A N 1
ATOM 698 C CA . ALA A 1 90 ? 5.586 8.077 -2.203 1.00 92.44 90 ALA A CA 1
ATOM 699 C C . ALA A 1 90 ? 6.902 8.776 -2.560 1.00 92.44 90 ALA A C 1
ATOM 701 O O . ALA A 1 90 ? 7.539 9.386 -1.701 1.00 92.44 90 ALA A O 1
ATOM 702 N N . ASP A 1 91 ? 7.298 8.747 -3.830 1.00 89.19 91 ASP A N 1
ATOM 703 C CA . ASP A 1 91 ? 8.344 9.638 -4.340 1.00 89.19 91 ASP A CA 1
ATOM 704 C C . ASP A 1 91 ? 7.761 10.815 -5.142 1.00 89.19 91 ASP A C 1
ATOM 706 O O . ASP A 1 91 ? 6.560 10.898 -5.413 1.00 89.19 91 ASP A O 1
ATOM 710 N N . SER A 1 92 ? 8.630 11.747 -5.530 1.00 87.75 92 SER A N 1
ATOM 711 C CA . SER A 1 92 ? 8.270 12.903 -6.358 1.00 87.75 92 SER A CA 1
ATOM 712 C C . SER A 1 92 ? 7.991 12.551 -7.826 1.00 87.75 92 SER A C 1
ATOM 714 O O . SER A 1 92 ? 7.502 13.396 -8.572 1.00 87.75 92 SER A O 1
ATOM 716 N N . LEU A 1 93 ? 8.272 11.315 -8.251 1.00 89.38 93 LEU A N 1
ATOM 717 C CA . LEU A 1 93 ? 8.103 10.810 -9.617 1.00 89.38 93 LEU A CA 1
ATOM 718 C C . LEU A 1 93 ? 6.849 9.932 -9.760 1.00 89.38 93 LEU A C 1
ATOM 720 O O . LEU A 1 93 ? 6.716 9.167 -10.719 1.00 89.38 93 LEU A O 1
ATOM 724 N N . SER A 1 94 ? 5.902 10.062 -8.827 1.00 92.88 94 SER A N 1
ATOM 725 C CA . SER A 1 94 ? 4.627 9.334 -8.813 1.00 92.88 94 SER A CA 1
ATOM 726 C C . SER A 1 94 ? 4.760 7.811 -8.668 1.00 92.88 94 SER A C 1
ATOM 728 O O . SER A 1 94 ? 3.861 7.055 -9.054 1.00 92.88 94 SER A O 1
ATOM 730 N N . ASN A 1 95 ? 5.873 7.336 -8.113 1.00 92.69 95 ASN A N 1
ATOM 731 C CA . ASN A 1 95 ? 6.065 5.943 -7.737 1.00 92.69 95 ASN A CA 1
ATOM 732 C C . ASN A 1 95 ? 5.689 5.715 -6.274 1.00 92.69 95 ASN A C 1
ATOM 734 O O . ASN A 1 95 ? 5.701 6.626 -5.443 1.00 92.69 95 ASN A O 1
ATOM 738 N N . VAL A 1 96 ? 5.403 4.452 -5.969 1.00 94.38 96 VAL A N 1
ATOM 739 C CA . VAL A 1 96 ? 5.163 3.983 -4.610 1.00 94.38 96 VAL A CA 1
ATOM 740 C C . VAL A 1 96 ? 6.154 2.872 -4.286 1.00 94.38 96 VAL A C 1
ATOM 742 O O . VAL A 1 96 ? 6.287 1.895 -5.030 1.00 94.38 96 VAL A O 1
ATOM 745 N N . TYR A 1 97 ? 6.826 3.025 -3.155 1.00 93.44 97 TYR A N 1
ATOM 746 C CA . TYR A 1 97 ? 7.825 2.099 -2.637 1.00 93.44 97 TYR A CA 1
ATOM 747 C C . TYR A 1 97 ? 7.508 1.730 -1.190 1.00 93.44 97 TYR A C 1
ATOM 749 O O . TYR A 1 97 ? 6.615 2.301 -0.564 1.00 93.44 97 TYR A O 1
ATOM 757 N N . ALA A 1 98 ? 8.252 0.774 -0.647 1.00 92.06 98 ALA A N 1
ATOM 758 C CA . ALA A 1 98 ? 8.401 0.599 0.783 1.00 92.06 98 ALA A CA 1
ATOM 759 C C . ALA A 1 98 ? 9.858 0.887 1.156 1.00 92.06 98 ALA A C 1
ATOM 761 O O . ALA A 1 98 ? 10.764 0.219 0.660 1.00 92.06 98 ALA A O 1
ATOM 762 N N . ARG A 1 99 ? 10.070 1.913 1.987 1.00 90.25 99 ARG A N 1
ATOM 763 C CA . ARG A 1 99 ? 11.398 2.459 2.318 1.00 90.25 99 ARG A CA 1
ATOM 764 C C . ARG A 1 99 ? 11.570 2.636 3.813 1.00 90.25 99 ARG A C 1
ATOM 766 O O . ARG A 1 99 ? 10.579 2.803 4.532 1.00 90.25 99 ARG A O 1
ATOM 773 N N . MET A 1 100 ? 12.819 2.645 4.272 1.00 87.25 100 MET A N 1
ATOM 774 C CA . MET A 1 100 ? 13.146 2.995 5.655 1.00 87.25 100 MET A CA 1
ATOM 775 C C . MET A 1 100 ? 12.566 4.361 6.036 1.00 87.25 100 MET A C 1
ATOM 777 O O . MET A 1 100 ? 12.370 5.250 5.202 1.00 87.25 100 MET A O 1
ATOM 781 N N . VAL A 1 101 ? 12.271 4.530 7.323 1.00 74.25 101 VAL A N 1
ATOM 782 C CA . VAL A 1 101 ? 11.765 5.798 7.853 1.00 74.25 101 VAL A CA 1
ATOM 783 C C . VAL A 1 101 ? 12.855 6.867 7.740 1.00 74.25 101 VAL A C 1
ATOM 785 O O . VAL A 1 101 ? 13.804 6.880 8.515 1.00 74.25 101 VAL A O 1
ATOM 788 N N . SER A 1 102 ? 12.697 7.787 6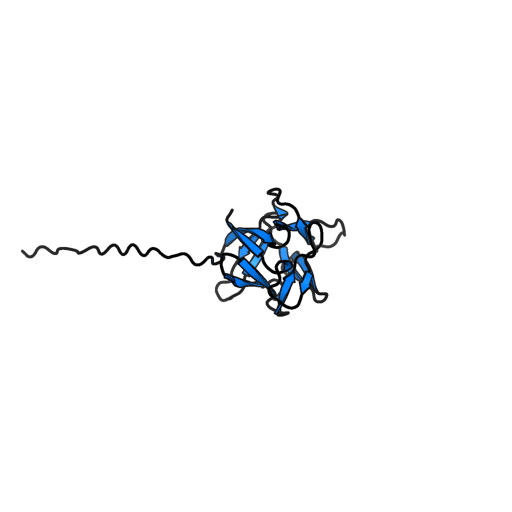.790 1.00 70.38 102 SER A N 1
ATOM 789 C CA . SER A 1 102 ? 13.521 8.986 6.659 1.00 70.38 102 SER A CA 1
ATOM 790 C C . SER A 1 102 ? 12.642 10.221 6.429 1.00 70.38 102 SER A C 1
ATOM 792 O O . SER A 1 102 ? 11.739 10.210 5.591 1.00 70.38 102 SER A O 1
ATOM 794 N N . GLY A 1 103 ? 12.901 11.243 7.253 1.00 58.41 103 GLY A N 1
ATOM 795 C CA . GLY A 1 103 ? 12.720 12.696 7.093 1.00 58.41 103 GLY A CA 1
ATOM 796 C C . GLY A 1 103 ? 11.505 13.351 6.419 1.00 58.41 103 GLY A C 1
ATOM 797 O O . GLY A 1 103 ? 11.514 14.577 6.369 1.00 58.41 103 GLY A O 1
ATOM 798 N N . GLN A 1 104 ? 10.496 12.650 5.895 1.00 63.41 104 GLN A N 1
ATOM 799 C CA . GLN A 1 104 ? 9.367 13.292 5.199 1.00 63.41 104 GLN A CA 1
ATOM 800 C C . GLN A 1 104 ? 8.009 12.621 5.443 1.00 63.41 104 GLN A C 1
ATOM 802 O O . GLN A 1 104 ? 7.903 11.397 5.548 1.00 63.41 104 GLN A O 1
ATOM 807 N N . ASP A 1 105 ? 6.955 13.447 5.424 1.00 77.06 105 ASP A N 1
ATOM 808 C CA . ASP A 1 105 ? 5.537 13.069 5.549 1.00 77.06 105 ASP A CA 1
ATOM 809 C C . ASP A 1 105 ? 4.992 12.279 4.341 1.00 77.06 105 ASP A C 1
ATOM 811 O O . ASP A 1 105 ? 3.811 11.932 4.296 1.00 77.06 105 ASP A O 1
ATOM 815 N N . THR A 1 106 ? 5.829 11.940 3.355 1.00 84.56 106 THR A N 1
ATOM 816 C CA . THR A 1 106 ? 5.447 11.149 2.168 1.00 84.56 106 THR A CA 1
ATOM 817 C C . THR A 1 106 ? 4.999 9.722 2.508 1.00 84.56 106 THR A C 1
ATOM 819 O O . THR A 1 106 ? 4.383 9.060 1.675 1.00 84.56 106 THR A O 1
ATOM 822 N N . LYS A 1 107 ? 5.250 9.276 3.744 1.00 90.56 107 LYS A N 1
ATOM 823 C CA . LYS A 1 107 ? 4.833 7.985 4.320 1.00 90.56 107 LYS A CA 1
ATOM 824 C C . LYS A 1 107 ? 3.480 8.047 5.043 1.00 90.56 107 LYS A C 1
ATOM 826 O O . LYS A 1 107 ? 3.019 7.031 5.564 1.00 90.56 107 LYS A O 1
ATOM 831 N N . SER A 1 108 ? 2.858 9.226 5.081 1.00 93.19 108 SER A N 1
ATOM 832 C CA . SER A 1 108 ? 1.522 9.444 5.631 1.00 93.19 108 SER A CA 1
ATOM 833 C C . SER A 1 108 ? 0.454 9.318 4.547 1.00 93.19 108 SER A C 1
ATOM 835 O O . SER A 1 108 ? 0.537 9.936 3.483 1.00 93.19 108 SER A O 1
ATOM 837 N N . TRP A 1 109 ? -0.597 8.563 4.852 1.00 95.81 109 TRP A N 1
ATOM 838 C CA . TRP A 1 109 ? -1.673 8.238 3.922 1.00 95.81 109 TRP A CA 1
ATOM 839 C C . TRP A 1 109 ? -3.036 8.499 4.549 1.00 95.81 109 TRP A C 1
ATOM 841 O O . TRP A 1 109 ? -3.372 7.968 5.605 1.00 95.81 109 TRP A O 1
ATOM 851 N N . TYR A 1 110 ? -3.857 9.294 3.884 1.00 95.44 110 TYR A N 1
ATOM 852 C CA . TYR A 1 110 ? -5.276 9.357 4.180 1.00 95.44 110 TYR A CA 1
ATOM 853 C C . TYR A 1 110 ? -5.969 8.136 3.591 1.00 95.44 110 TYR A C 1
ATOM 855 O O . TYR A 1 110 ? -5.802 7.837 2.409 1.00 95.44 110 TYR A O 1
ATOM 863 N N . VAL A 1 111 ? -6.797 7.475 4.393 1.00 95.00 111 VAL A N 1
ATOM 864 C CA . VAL A 1 111 ? -7.720 6.463 3.885 1.00 95.00 111 VAL A CA 1
ATOM 865 C C . VAL A 1 111 ? -9.121 7.039 3.892 1.00 95.00 111 VAL A C 1
ATOM 867 O O . VAL A 1 111 ? -9.707 7.280 4.947 1.00 95.00 111 VAL A O 1
ATOM 870 N N . LYS A 1 112 ? -9.635 7.304 2.694 1.00 94.00 112 LYS A N 1
ATOM 871 C CA . LYS A 1 112 ? -10.958 7.882 2.488 1.00 94.00 112 LYS A CA 1
ATOM 872 C C . LYS A 1 112 ? -11.948 6.760 2.204 1.00 94.00 112 LYS A C 1
ATOM 874 O O . LYS A 1 112 ? -11.807 6.076 1.195 1.00 94.00 112 LYS A O 1
ATOM 879 N N . ASP A 1 113 ? -12.931 6.601 3.082 1.00 92.69 113 ASP A N 1
ATOM 880 C CA . ASP A 1 113 ? -14.068 5.704 2.871 1.00 92.69 113 ASP A CA 1
ATOM 881 C C . ASP A 1 113 ? -14.932 6.220 1.709 1.00 92.69 113 ASP A C 1
ATOM 883 O O . ASP A 1 113 ? -15.300 7.399 1.664 1.00 92.69 113 ASP A O 1
ATOM 887 N N . MET A 1 114 ? -15.202 5.338 0.751 1.00 92.12 114 MET A N 1
ATOM 888 C CA . MET A 1 114 ? -16.018 5.584 -0.436 1.00 92.12 114 MET A CA 1
ATOM 889 C C . MET A 1 114 ? -17.396 4.911 -0.335 1.00 92.12 114 MET A C 1
ATOM 891 O O . MET A 1 114 ? -18.184 5.014 -1.273 1.00 92.12 114 MET A O 1
ATOM 895 N N . GLY A 1 115 ? -17.692 4.249 0.789 1.00 89.81 115 GLY A N 1
ATOM 896 C CA . GLY A 1 115 ? -18.878 3.431 1.014 1.00 89.81 115 GLY A CA 1
ATOM 897 C C . GLY A 1 115 ? -18.597 1.936 0.850 1.00 89.81 115 GLY A C 1
ATOM 898 O O . GLY A 1 115 ? -17.633 1.530 0.206 1.00 89.81 115 GLY A O 1
ATOM 899 N N . GLU A 1 116 ? -19.451 1.105 1.455 1.00 88.75 116 GLU A N 1
ATOM 900 C CA . GLU A 1 116 ? -19.460 -0.360 1.272 1.00 88.75 116 GLU A CA 1
ATOM 901 C C . GLU A 1 116 ? -18.120 -1.065 1.586 1.00 88.75 116 GLU A C 1
ATOM 903 O O . GLU A 1 116 ? -17.822 -2.129 1.049 1.00 88.75 116 GLU A O 1
ATOM 908 N N . GLY A 1 117 ? -17.290 -0.489 2.468 1.00 90.50 117 GLY A N 1
ATOM 909 C CA . GLY A 1 117 ? -15.976 -1.057 2.808 1.00 90.50 117 GLY A CA 1
ATOM 910 C C . GLY A 1 117 ? -14.921 -0.893 1.709 1.00 90.50 117 GLY A C 1
ATOM 911 O O . GLY A 1 117 ? -13.925 -1.621 1.688 1.00 90.50 117 GLY A O 1
ATOM 912 N N . VAL A 1 118 ? -15.137 0.055 0.797 1.00 95.44 118 VAL A N 1
ATOM 913 C CA . VAL A 1 118 ? -14.202 0.437 -0.259 1.00 95.44 118 VAL A CA 1
ATOM 914 C C . VAL A 1 118 ? -13.549 1.766 0.091 1.00 95.44 118 VAL A C 1
ATOM 916 O O . VAL A 1 118 ? -14.205 2.704 0.534 1.00 95.44 118 VAL A O 1
ATOM 919 N N . PHE A 1 119 ? -12.250 1.871 -0.161 1.00 97.00 119 PHE A N 1
ATOM 920 C CA . PHE A 1 119 ? -11.447 3.014 0.237 1.00 97.00 119 PHE A CA 1
ATOM 921 C C . PHE A 1 119 ? -10.548 3.515 -0.888 1.00 97.00 119 PHE A C 1
ATOM 923 O O . PHE A 1 119 ? -10.082 2.746 -1.726 1.00 97.00 119 PHE A O 1
ATOM 930 N N . GLN A 1 120 ? -10.232 4.806 -0.855 1.00 97.44 120 GLN A N 1
ATOM 931 C CA . GLN A 1 120 ? -9.080 5.370 -1.555 1.00 97.44 120 GLN A CA 1
ATOM 932 C C . GLN A 1 120 ? -7.918 5.560 -0.584 1.00 97.44 120 GLN A C 1
ATOM 934 O O . GLN A 1 120 ? -8.110 6.042 0.533 1.00 97.44 120 GLN A O 1
ATOM 939 N N . ILE A 1 121 ? -6.705 5.251 -1.041 1.00 98.00 121 ILE A N 1
ATOM 940 C CA . ILE A 1 121 ? -5.463 5.499 -0.304 1.00 98.00 121 ILE A CA 1
ATOM 941 C C . ILE A 1 121 ? -4.797 6.724 -0.929 1.00 98.00 121 ILE A C 1
ATOM 943 O O . ILE A 1 121 ? -4.249 6.646 -2.028 1.00 98.00 121 ILE A O 1
ATOM 947 N N . LYS A 1 122 ? -4.889 7.867 -0.251 1.00 97.31 122 LYS A N 1
ATOM 948 C CA . LYS A 1 122 ? -4.429 9.173 -0.731 1.00 97.31 122 LYS A CA 1
ATOM 949 C C . LYS A 1 122 ? -3.171 9.596 0.013 1.00 97.31 122 LYS A C 1
ATOM 951 O O . LYS A 1 122 ? -3.165 9.650 1.239 1.00 97.31 122 LYS A O 1
ATOM 956 N N . ASN A 1 123 ? -2.114 9.933 -0.710 1.00 96.00 123 ASN A N 1
ATOM 957 C CA . ASN A 1 123 ? -0.894 10.446 -0.108 1.00 96.00 123 ASN A CA 1
ATOM 958 C C . ASN A 1 123 ? -1.151 11.804 0.563 1.00 96.00 123 ASN A C 1
ATOM 960 O O . ASN A 1 123 ? -1.807 12.674 -0.017 1.00 96.00 123 ASN A O 1
ATOM 964 N N . TYR A 1 124 ? -0.628 11.986 1.776 1.00 92.12 124 TYR A N 1
ATOM 965 C CA . TYR A 1 124 ? -0.836 13.204 2.559 1.00 92.12 124 TYR A CA 1
ATOM 966 C C . TYR A 1 124 ? -0.252 14.447 1.876 1.00 92.12 124 TYR A C 1
ATOM 968 O O . TYR A 1 124 ? -0.914 15.480 1.830 1.00 92.12 124 TYR A O 1
ATOM 976 N N . VAL A 1 125 ? 0.960 14.332 1.320 1.00 91.56 125 VAL A N 1
ATOM 977 C CA . VAL A 1 125 ? 1.725 15.463 0.771 1.00 91.56 125 VAL A CA 1
ATOM 978 C C . VAL A 1 125 ? 1.249 15.836 -0.629 1.00 91.56 125 VAL A C 1
ATOM 980 O O . VAL A 1 125 ? 0.891 16.982 -0.879 1.00 91.56 125 VAL A O 1
ATOM 983 N N . SER A 1 126 ? 1.231 14.875 -1.556 1.00 93.44 126 SER A N 1
ATOM 984 C CA . SER A 1 126 ? 0.897 15.156 -2.963 1.00 93.44 126 SER A CA 1
ATOM 985 C C . SER A 1 126 ? -0.606 15.233 -3.232 1.00 93.44 126 SER A C 1
ATOM 987 O O . SER A 1 126 ? -1.025 15.721 -4.277 1.00 93.44 126 SER A O 1
ATOM 989 N N . GLY A 1 127 ? -1.436 14.704 -2.329 1.00 94.75 127 GLY A N 1
ATOM 990 C CA . GLY A 1 127 ? -2.878 14.618 -2.530 1.00 94.75 127 GLY A CA 1
ATOM 991 C C . GLY A 1 127 ? -3.314 13.669 -3.657 1.00 94.75 127 GLY A C 1
ATOM 992 O O . GLY A 1 127 ? -4.487 13.677 -4.032 1.00 94.75 127 GLY A O 1
ATOM 993 N N . THR A 1 128 ? -2.402 12.850 -4.178 1.00 97.38 128 THR A N 1
ATOM 994 C CA . THR A 1 128 ? -2.669 11.835 -5.206 1.00 97.38 128 THR A CA 1
ATOM 995 C C . THR A 1 128 ? -3.065 10.500 -4.580 1.00 97.38 128 THR A C 1
ATOM 997 O O . THR A 1 128 ? -2.777 10.239 -3.410 1.00 97.38 128 THR A O 1
ATOM 1000 N N . CYS A 1 129 ? -3.749 9.653 -5.343 1.00 98.38 129 CYS A N 1
ATOM 1001 C CA . CYS A 1 129 ? -4.240 8.354 -4.904 1.00 98.38 129 CYS A CA 1
ATOM 1002 C C . CYS A 1 129 ? -3.389 7.216 -5.473 1.00 98.38 129 CYS A C 1
ATOM 1004 O O . CYS A 1 129 ? -2.935 7.285 -6.616 1.00 98.38 129 CYS A O 1
ATOM 1006 N N . ILE A 1 130 ? -3.209 6.150 -4.689 1.00 98.50 130 ILE A N 1
ATOM 1007 C CA . ILE A 1 130 ? -2.608 4.905 -5.175 1.00 98.50 130 ILE A CA 1
ATOM 1008 C C . ILE A 1 130 ? -3.572 4.245 -6.163 1.00 98.50 130 ILE A C 1
ATOM 1010 O O . ILE A 1 130 ? -4.705 3.910 -5.809 1.00 98.50 130 ILE A O 1
ATOM 1014 N N . ALA A 1 131 ? -3.092 4.018 -7.380 1.00 98.62 131 ALA A N 1
ATOM 1015 C CA . ALA A 1 131 ? -3.796 3.347 -8.458 1.00 98.62 131 ALA A CA 1
ATOM 1016 C C . ALA A 1 131 ? -3.088 2.039 -8.834 1.00 98.62 131 ALA A C 1
ATOM 1018 O O . ALA A 1 131 ? -1.878 2.027 -9.098 1.00 98.62 131 ALA A O 1
ATOM 1019 N N . SER A 1 132 ? -3.848 0.946 -8.917 1.00 98.50 132 SER A N 1
ATOM 1020 C CA . SER A 1 132 ? -3.391 -0.263 -9.597 1.00 98.50 132 SER A CA 1
ATOM 1021 C C . SER A 1 132 ? -3.121 0.039 -11.071 1.00 98.50 132 SER A C 1
ATOM 1023 O O . SER A 1 132 ? -3.845 0.802 -11.708 1.00 98.50 132 SER A O 1
ATOM 1025 N N . GLN A 1 133 ? -2.070 -0.575 -11.607 1.00 98.06 133 GLN A N 1
ATOM 1026 C CA . GLN A 1 133 ? -1.768 -0.599 -13.041 1.00 98.06 133 GLN A CA 1
ATOM 1027 C C . GLN A 1 133 ? -2.008 -2.003 -13.631 1.00 98.06 133 GLN A C 1
ATOM 1029 O O . GLN A 1 133 ? -1.523 -2.317 -14.718 1.00 98.06 133 GLN A O 1
ATOM 1034 N N . GLY A 1 134 ? -2.722 -2.859 -12.890 1.00 97.69 134 GLY A N 1
ATOM 1035 C CA . GLY A 1 134 ? -2.966 -4.266 -13.185 1.00 97.69 134 GLY A CA 1
ATOM 1036 C C . GLY A 1 134 ? -2.059 -5.224 -12.407 1.00 97.69 134 GLY A C 1
ATOM 1037 O O . GLY A 1 134 ? -1.013 -4.850 -11.866 1.00 97.69 134 GLY A O 1
ATOM 1038 N N . LEU A 1 135 ? -2.446 -6.502 -12.388 1.00 97.19 135 LEU A N 1
ATOM 1039 C CA . LEU A 1 135 ? -1.681 -7.575 -11.749 1.00 97.19 135 LEU A CA 1
ATOM 1040 C C . LEU A 1 135 ? -0.225 -7.602 -12.229 1.00 97.19 135 LEU A C 1
ATOM 1042 O O . LEU A 1 135 ? 0.077 -7.431 -13.409 1.00 97.19 135 LEU A O 1
ATOM 1046 N N . THR A 1 136 ? 0.685 -7.878 -11.298 1.00 94.94 136 THR A N 1
ATOM 1047 C CA . THR A 1 136 ? 2.155 -7.912 -11.430 1.00 94.94 136 THR A CA 1
ATOM 1048 C C . THR A 1 136 ? 2.836 -6.568 -11.707 1.00 94.94 136 THR A C 1
ATOM 1050 O O . THR A 1 136 ? 4.075 -6.492 -11.698 1.00 94.94 136 THR A O 1
ATOM 1053 N N . LYS A 1 137 ? 2.064 -5.495 -11.917 1.00 96.38 137 LYS A N 1
ATOM 1054 C CA . LYS A 1 137 ? 2.5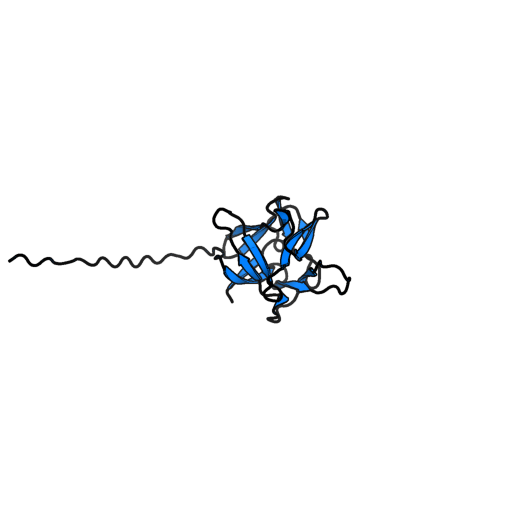81 -4.153 -12.192 1.00 96.38 137 LYS A CA 1
ATOM 1055 C C . LYS A 1 137 ? 2.803 -3.364 -10.897 1.00 96.38 137 LYS A C 1
ATOM 1057 O O . LYS A 1 137 ? 2.128 -3.613 -9.895 1.00 96.38 137 LYS A O 1
ATOM 1062 N N . PRO A 1 138 ? 3.765 -2.423 -10.891 1.00 95.94 138 PRO A N 1
ATOM 1063 C CA . PRO A 1 138 ? 3.893 -1.465 -9.802 1.00 95.94 138 PRO A CA 1
ATOM 1064 C C . PRO A 1 138 ? 2.636 -0.602 -9.701 1.00 95.94 138 PRO A C 1
ATOM 1066 O O . PRO A 1 138 ? 2.042 -0.250 -10.722 1.00 95.94 138 PRO A O 1
ATOM 1069 N N . VAL A 1 139 ? 2.254 -0.241 -8.479 1.00 97.69 139 VAL A N 1
ATOM 1070 C CA . VAL A 1 139 ? 1.224 0.784 -8.281 1.00 97.69 139 VAL A CA 1
ATOM 1071 C C . VAL A 1 139 ? 1.806 2.165 -8.585 1.00 97.69 139 VAL A C 1
ATOM 1073 O O . VAL A 1 139 ? 3.021 2.377 -8.524 1.00 97.69 139 VAL A O 1
ATOM 1076 N N . LYS A 1 140 ? 0.937 3.112 -8.929 1.00 97.69 140 LYS A N 1
ATOM 1077 C CA . LYS A 1 140 ? 1.318 4.492 -9.249 1.00 97.69 140 LYS A CA 1
ATOM 1078 C C . LYS A 1 140 ? 0.485 5.482 -8.462 1.00 97.69 140 LYS A C 1
ATOM 1080 O O . LYS A 1 140 ? -0.633 5.175 -8.060 1.00 97.69 140 LYS A O 1
ATOM 1085 N N . LEU A 1 141 ? 1.031 6.674 -8.276 1.00 98.00 141 LEU A N 1
ATOM 1086 C CA . LEU A 1 141 ? 0.272 7.819 -7.803 1.00 98.00 141 LEU A CA 1
ATOM 1087 C C . LEU A 1 141 ? -0.384 8.519 -8.986 1.00 98.00 141 LEU A C 1
ATOM 1089 O O . LEU A 1 141 ? 0.271 8.824 -9.979 1.00 98.00 141 LEU A O 1
ATOM 1093 N N . MET A 1 142 ? -1.685 8.756 -8.880 1.00 97.94 142 MET A N 1
ATOM 1094 C CA . MET A 1 142 ? -2.474 9.429 -9.908 1.00 97.94 142 MET A CA 1
ATOM 1095 C C . MET A 1 142 ? -3.437 10.426 -9.265 1.00 97.94 142 MET A C 1
ATOM 1097 O O . MET A 1 142 ? -3.757 10.326 -8.078 1.00 97.94 142 MET A O 1
ATOM 1101 N N . SER A 1 143 ? -3.923 11.392 -10.044 1.00 98.06 143 SER A N 1
ATOM 1102 C CA . SER A 1 143 ? -5.027 12.250 -9.610 1.00 98.06 143 SER A CA 1
ATOM 1103 C C . SER A 1 143 ? -6.205 11.391 -9.156 1.00 98.06 143 SER A C 1
ATOM 1105 O O . SER A 1 143 ? -6.601 10.458 -9.854 1.00 98.06 143 SER A O 1
ATOM 1107 N N . CYS A 1 144 ? -6.745 11.689 -7.976 1.00 98.06 144 CYS A N 1
ATOM 1108 C CA . CYS A 1 144 ? -7.845 10.917 -7.414 1.00 98.06 144 CYS A CA 1
ATOM 1109 C C . CYS A 1 144 ? -9.111 11.088 -8.272 1.00 98.06 144 CYS A C 1
ATOM 1111 O O . CYS A 1 144 ? -9.647 12.192 -8.346 1.00 98.06 144 CYS A O 1
ATOM 1113 N N . ASP A 1 145 ? -9.598 10.009 -8.883 1.00 96.75 145 ASP A N 1
ATOM 1114 C CA . ASP A 1 145 ? -10.743 10.008 -9.809 1.00 96.75 145 ASP A CA 1
ATOM 1115 C C . ASP A 1 145 ? -11.847 9.007 -9.421 1.00 96.75 145 ASP A C 1
ATOM 1117 O O . ASP A 1 145 ? -12.882 8.922 -10.078 1.00 96.75 145 ASP A O 1
ATOM 1121 N N . ASN A 1 146 ? -11.653 8.275 -8.320 1.00 94.69 146 ASN A N 1
ATOM 1122 C CA . ASN A 1 146 ? -12.564 7.243 -7.810 1.00 94.69 146 ASN A CA 1
ATOM 1123 C C . ASN A 1 146 ? -12.765 6.054 -8.763 1.00 94.69 146 ASN A C 1
ATOM 1125 O O . ASN A 1 146 ? -13.696 5.275 -8.558 1.00 94.69 146 ASN A O 1
ATOM 1129 N N . SER A 1 147 ? -11.917 5.877 -9.773 1.00 97.56 147 SER A N 1
ATOM 1130 C CA . SER A 1 147 ? -11.974 4.720 -10.665 1.00 97.56 147 SER A CA 1
ATOM 1131 C C . SER A 1 147 ? -11.682 3.411 -9.908 1.00 97.56 147 SER A C 1
ATOM 1133 O O . SER A 1 147 ? -11.001 3.429 -8.876 1.00 97.56 147 SER A O 1
ATOM 1135 N N . PRO A 1 148 ? -12.162 2.246 -10.390 1.00 98.06 148 PRO A N 1
ATOM 1136 C CA . PRO A 1 148 ? -11.901 0.956 -9.746 1.00 98.06 148 PRO A CA 1
ATOM 1137 C C . PRO A 1 148 ? -10.415 0.662 -9.452 1.00 98.06 148 PRO A C 1
ATOM 1139 O O . PRO A 1 148 ? -10.139 0.124 -8.380 1.00 98.06 148 PRO A O 1
ATOM 1142 N N . PRO A 1 149 ? -9.439 1.050 -10.301 1.00 98.62 149 PRO A N 1
ATOM 1143 C CA . PRO A 1 149 ? -8.019 0.903 -9.977 1.00 98.62 149 PRO A CA 1
ATOM 1144 C C . PRO A 1 149 ? -7.552 1.701 -8.754 1.00 98.62 149 PRO A C 1
ATOM 1146 O O . PRO A 1 149 ? -6.534 1.353 -8.167 1.00 98.62 149 PRO A O 1
ATOM 1149 N N . GLN A 1 150 ? -8.270 2.744 -8.336 1.00 98.62 150 GLN A N 1
ATOM 1150 C CA . GLN A 1 150 ? -7.970 3.530 -7.131 1.00 98.62 150 GLN A CA 1
ATOM 1151 C C . GLN A 1 150 ? -8.788 3.101 -5.906 1.00 98.62 150 GLN A C 1
ATOM 1153 O O . GLN A 1 150 ? -8.670 3.708 -4.840 1.00 98.62 150 GLN A O 1
ATOM 1158 N N . GLN A 1 151 ? -9.637 2.085 -6.058 1.00 98.44 151 GLN A N 1
ATOM 1159 C CA . GLN A 1 151 ? -10.498 1.562 -5.008 1.00 98.44 151 GLN A CA 1
ATOM 1160 C C . GLN A 1 151 ? -9.875 0.306 -4.398 1.00 98.44 151 GLN A C 1
ATOM 1162 O O . GLN A 1 151 ? -9.535 -0.645 -5.101 1.00 98.44 151 GLN A O 1
ATOM 1167 N N . TRP A 1 152 ? -9.757 0.302 -3.075 1.00 98.56 152 TRP A N 1
ATOM 1168 C CA . TRP A 1 152 ? -9.101 -0.742 -2.300 1.00 98.56 152 TRP A CA 1
ATOM 1169 C C . TRP A 1 152 ? -10.017 -1.228 -1.181 1.00 98.56 152 TRP A C 1
ATOM 1171 O O . TRP A 1 152 ? -10.725 -0.431 -0.570 1.00 98.56 152 TRP A O 1
ATOM 1181 N N . THR A 1 153 ? -9.993 -2.519 -0.880 1.00 98.06 153 THR A N 1
ATOM 1182 C CA . THR A 1 153 ? -10.641 -3.089 0.304 1.00 98.06 153 THR A CA 1
ATOM 1183 C C . THR A 1 153 ? -9.593 -3.403 1.358 1.00 98.06 153 THR A C 1
ATOM 1185 O O . THR A 1 153 ? -8.474 -3.805 1.042 1.00 98.06 153 THR A O 1
ATOM 1188 N N . PHE A 1 154 ? -9.960 -3.226 2.624 1.00 97.44 154 PHE A N 1
ATOM 1189 C CA . PHE A 1 154 ? -9.123 -3.555 3.773 1.00 97.44 154 PHE A CA 1
ATOM 1190 C C . PHE A 1 154 ? -9.797 -4.685 4.544 1.00 97.44 154 PHE A C 1
ATOM 1192 O O . PHE A 1 154 ? -10.833 -4.481 5.169 1.00 97.44 154 PHE A O 1
ATOM 1199 N N . THR A 1 155 ? -9.224 -5.886 4.481 1.00 96.50 155 THR A N 1
ATOM 1200 C CA . THR A 1 155 ? -9.714 -7.057 5.224 1.00 96.50 155 THR A CA 1
ATOM 1201 C C . THR A 1 155 ? -8.776 -7.330 6.400 1.00 96.50 155 THR A C 1
ATOM 1203 O O . THR A 1 155 ? -7.606 -7.624 6.138 1.00 96.50 155 THR A O 1
ATOM 1206 N N . PRO A 1 156 ? -9.233 -7.216 7.663 1.00 96.44 156 PRO A N 1
ATOM 1207 C CA . PRO A 1 156 ? -8.442 -7.619 8.826 1.00 96.44 156 PRO A CA 1
ATOM 1208 C C . PRO A 1 156 ? -8.003 -9.088 8.731 1.00 96.44 156 PRO A C 1
ATOM 1210 O O . PRO A 1 156 ? -8.754 -9.913 8.204 1.00 96.44 156 PRO A O 1
ATOM 1213 N N . LEU A 1 157 ? -6.803 -9.392 9.228 1.00 95.38 157 LEU A N 1
ATOM 1214 C CA . LEU A 1 157 ? -6.225 -10.740 9.304 1.00 95.38 157 LEU A CA 1
ATOM 1215 C C . LEU A 1 157 ? -6.014 -11.183 10.751 1.00 95.38 157 LEU A C 1
ATOM 1217 O O . LEU A 1 157 ? -5.685 -10.307 11.583 1.00 95.38 157 LEU A O 1
#

Secondary structure (DSSP, 8-state):
-------------------PPPTT-EEEEEETTT-PEEEEE---SSSS-EEEEEE-----GGGEEEEE--TT-SSBEEEETT-TTEEEEE-TTSBEEEEE--S-GGG-EEEEEEETTEEEEEETTT--EEE--STTSBPEEE-----GGG-EEEEE-

pLDDT: mean 85.24, std 19.26, range [33.81, 98.69]

Organism: Folsomia candida (NCBI:txid158441)

Solvent-accessible surface area (backbone atoms only — not comparable to full-atom values): 8736 Å² total; per-residue (Å²): 137,88,80,85,80,80,82,82,79,80,79,81,73,80,71,79,74,70,85,64,90,55,66,74,37,41,23,42,39,28,31,66,65,70,63,17,20,51,24,55,38,86,70,87,73,87,61,80,60,26,42,27,23,24,30,78,78,76,88,47,47,40,36,32,32,30,32,38,52,54,95,88,52,90,34,31,34,40,23,34,68,68,44,83,65,30,29,42,30,52,54,98,82,38,42,38,30,32,28,64,85,64,101,59,64,43,35,31,27,31,74,44,78,73,55,97,61,30,26,34,48,25,35,60,74,81,63,24,20,48,25,57,68,45,73,76,28,55,32,31,50,37,81,71,75,83,46,49,42,31,27,30,34,74,43,80,109

Mean predicted aligned error: 8.08 Å

Foldseek 3Di:
DDDDDDDPDPPPPPPPPDLDDDAFFKWQKAFQPARFAFFWDCPVPPDQWTFTATAHDDVDQRRIWTWHDDPPDQWTWTARSVDRQWTFFADPVFFTTTHGDDDDQRRTWHWADPDPQKTWTAGPPPRFTWFHPYHPDTTGTDHDDVDRRRIMHIDTD